Protein AF-A0A5E9AAN7-F1 (afdb_monomer_lite)

Sequence (70 aa):
PELTADEGTLTATGPNKSDWRDIEAARKAAKAIGALDIGQAAIAIGGRAVALEGIEGTAGLLDRMRDLRG

Secondary structure (DSSP, 8-state):
---SPPSS-SSS----HHHHHHHHHHHHHHHHHHTTTS-S-EEEETTEEEEE--TTHHHHHHHHHHHTT-

pLDDT: mean 93.53, std 9.02, range [47.06, 98.69]

Radius of gyration: 13.36 Å; chains: 1; bounding box: 34×24×38 Å

Structure (mmCIF, N/CA/C/O backbone):
data_AF-A0A5E9AAN7-F1
#
_entry.id   AF-A0A5E9AAN7-F1
#
loop_
_atom_site.group_PDB
_atom_site.id
_atom_site.type_symbol
_atom_site.label_atom_id
_atom_site.label_alt_id
_atom_site.label_comp_id
_atom_site.label_asym_id
_atom_site.label_entity_id
_atom_site.label_seq_id
_atom_site.pdbx_PDB_ins_code
_atom_site.Cartn_x
_atom_site.Cartn_y
_atom_site.Cartn_z
_atom_site.occupancy
_atom_site.B_iso_or_equiv
_atom_site.auth_seq_id
_atom_site.auth_comp_id
_atom_site.auth_asym_id
_atom_site.auth_atom_id
_atom_site.pdbx_PDB_model_num
ATOM 1 N N . PRO A 1 1 ? 12.339 0.382 -20.402 1.00 61.19 1 PRO A N 1
ATOM 2 C CA . PRO A 1 1 ? 12.322 -1.044 -19.984 1.00 61.19 1 PRO A CA 1
ATOM 3 C C . PRO A 1 1 ? 13.066 -1.305 -18.665 1.00 61.19 1 PRO A C 1
ATOM 5 O O . PRO A 1 1 ? 12.681 -2.212 -17.950 1.00 61.19 1 PRO A O 1
ATOM 8 N N . GLU A 1 2 ? 14.067 -0.490 -18.317 1.00 76.88 2 GLU A N 1
ATOM 9 C CA . GLU A 1 2 ? 14.924 -0.651 -17.122 1.00 76.88 2 GLU A CA 1
ATOM 10 C C . GLU A 1 2 ? 14.458 0.173 -15.895 1.00 76.88 2 GLU A C 1
ATOM 12 O O . GLU A 1 2 ? 15.270 0.602 -15.085 1.00 76.88 2 GLU A O 1
ATOM 17 N N . LEU A 1 3 ? 13.156 0.470 -15.773 1.00 87.69 3 LEU A N 1
ATOM 18 C CA . LEU A 1 3 ? 12.609 1.352 -14.716 1.00 87.69 3 LEU A CA 1
ATOM 19 C C . LEU A 1 3 ? 11.713 0.624 -13.701 1.00 87.69 3 LEU A C 1
ATOM 21 O O . LEU A 1 3 ? 11.069 1.263 -12.870 1.00 87.69 3 LEU A O 1
ATOM 25 N N . THR A 1 4 ? 11.628 -0.701 -13.782 1.00 91.19 4 THR A N 1
ATOM 26 C CA . THR A 1 4 ? 10.891 -1.525 -12.818 1.00 91.19 4 THR A CA 1
ATOM 27 C C . THR A 1 4 ? 11.824 -2.018 -11.724 1.00 91.19 4 THR A C 1
ATOM 29 O O . THR A 1 4 ? 13.005 -2.235 -11.972 1.00 91.19 4 THR A O 1
ATOM 32 N N . ALA A 1 5 ? 11.290 -2.219 -10.520 1.00 89.94 5 ALA A N 1
ATOM 33 C CA . ALA A 1 5 ? 12.040 -2.887 -9.465 1.00 89.94 5 ALA A CA 1
ATOM 34 C C . ALA A 1 5 ? 12.293 -4.356 -9.840 1.00 89.94 5 ALA A C 1
ATOM 36 O O . ALA A 1 5 ? 11.375 -5.037 -10.304 1.00 89.94 5 ALA A O 1
ATOM 37 N N . ASP A 1 6 ? 13.518 -4.824 -9.609 1.00 90.06 6 ASP A N 1
ATOM 38 C CA . ASP A 1 6 ? 13.875 -6.238 -9.709 1.00 90.06 6 ASP A CA 1
ATOM 39 C C . ASP A 1 6 ? 13.359 -7.031 -8.499 1.00 90.06 6 ASP A C 1
ATOM 41 O O . ASP A 1 6 ? 12.924 -6.475 -7.485 1.00 90.06 6 ASP A 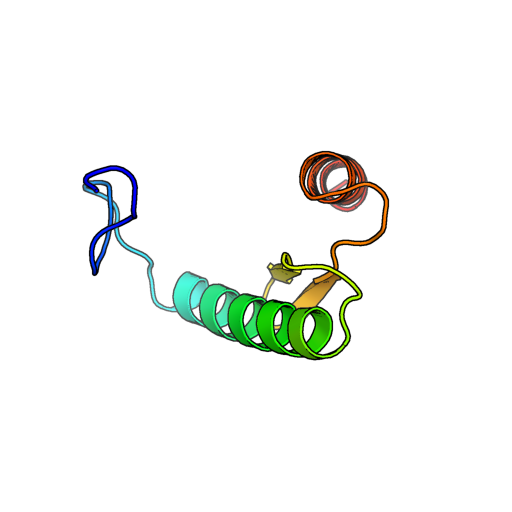O 1
ATOM 45 N N . GLU A 1 7 ? 13.416 -8.359 -8.595 1.00 91.75 7 GLU A N 1
ATOM 46 C CA . GLU A 1 7 ? 13.125 -9.225 -7.458 1.00 91.75 7 GLU A CA 1
ATOM 47 C C . GLU A 1 7 ? 14.158 -9.051 -6.333 1.00 91.75 7 GLU A C 1
ATOM 49 O O . GLU A 1 7 ? 15.363 -8.951 -6.560 1.00 91.75 7 GLU A O 1
ATOM 54 N N . GLY A 1 8 ? 13.676 -9.082 -5.089 1.00 92.69 8 GLY A N 1
ATOM 55 C CA . GLY A 1 8 ? 14.511 -8.978 -3.895 1.00 92.69 8 GLY A CA 1
ATOM 56 C C . GLY A 1 8 ? 14.585 -7.563 -3.321 1.00 92.69 8 GLY A C 1
ATOM 57 O O . GLY A 1 8 ? 13.658 -6.765 -3.438 1.00 92.69 8 GLY A O 1
ATOM 58 N N . THR A 1 9 ? 15.672 -7.283 -2.606 1.00 94.88 9 THR A N 1
ATOM 59 C CA . THR A 1 9 ? 15.871 -6.018 -1.893 1.00 94.88 9 THR A CA 1
ATOM 60 C C . THR A 1 9 ? 16.704 -5.063 -2.743 1.00 94.88 9 THR A C 1
ATOM 62 O O . THR A 1 9 ? 17.788 -5.423 -3.187 1.00 94.88 9 THR A O 1
ATOM 65 N N . LEU A 1 10 ? 16.259 -3.811 -2.889 1.00 92.00 10 LEU A N 1
ATOM 66 C CA . LEU A 1 10 ? 16.990 -2.777 -3.640 1.00 92.00 10 LEU A CA 1
ATOM 67 C C . LEU A 1 10 ? 18.228 -2.221 -2.897 1.00 92.00 10 LEU A C 1
ATOM 69 O O . LEU A 1 10 ? 19.019 -1.472 -3.460 1.00 92.00 10 LEU A O 1
ATOM 73 N N . THR A 1 11 ? 18.385 -2.544 -1.612 1.00 92.62 11 THR A N 1
ATOM 74 C CA . THR A 1 11 ? 19.453 -2.040 -0.733 1.00 92.62 11 THR A CA 1
ATOM 75 C C . THR A 1 11 ? 20.135 -3.194 0.001 1.00 92.62 11 THR A C 1
ATOM 77 O O . THR A 1 11 ? 19.657 -4.326 -0.025 1.00 92.62 11 THR A O 1
ATOM 80 N N . ALA A 1 12 ? 21.227 -2.906 0.716 1.00 95.19 12 ALA A N 1
ATOM 81 C CA . ALA A 1 12 ? 21.898 -3.894 1.562 1.00 95.19 12 ALA A CA 1
ATOM 82 C C . ALA A 1 12 ? 21.032 -4.392 2.741 1.00 95.19 12 ALA A C 1
ATOM 84 O O . ALA A 1 12 ? 21.298 -5.462 3.287 1.00 95.19 12 ALA A O 1
ATOM 85 N N . THR A 1 13 ? 20.004 -3.638 3.143 1.00 96.31 13 THR A N 1
ATOM 86 C CA . THR A 1 13 ? 19.153 -3.971 4.292 1.00 96.31 13 THR A CA 1
ATOM 87 C C . THR A 1 13 ? 17.886 -4.676 3.833 1.00 96.31 13 THR A C 1
ATOM 89 O O . THR A 1 13 ? 17.008 -4.054 3.240 1.00 96.31 13 THR A O 1
ATOM 92 N N . GLY A 1 14 ? 17.773 -5.968 4.144 1.00 96.44 14 GLY A N 1
ATOM 93 C CA . GLY A 1 14 ? 16.567 -6.754 3.891 1.00 96.44 14 GLY A CA 1
ATOM 94 C C . GLY A 1 14 ? 15.545 -6.711 5.040 1.00 96.44 14 GLY A C 1
ATOM 95 O O . GLY A 1 14 ? 15.915 -6.433 6.184 1.00 96.44 14 GLY A O 1
ATOM 96 N N . PRO A 1 15 ? 14.269 -7.030 4.759 1.00 97.06 15 PRO A N 1
ATOM 97 C CA . PRO A 1 15 ? 13.219 -7.122 5.771 1.00 97.06 15 PRO A CA 1
ATOM 98 C C . PRO A 1 15 ? 13.457 -8.265 6.769 1.00 97.06 15 PRO A C 1
ATOM 100 O O . PRO A 1 15 ? 13.810 -9.390 6.401 1.00 97.06 15 PRO A O 1
ATOM 103 N N . ASN A 1 16 ? 13.206 -7.989 8.048 1.00 96.94 16 ASN A N 1
ATOM 104 C CA . ASN A 1 16 ? 13.214 -8.978 9.125 1.00 96.94 16 ASN A CA 1
ATOM 105 C C . ASN A 1 16 ? 11.847 -9.695 9.257 1.00 96.94 16 ASN A C 1
ATOM 107 O O . ASN A 1 16 ? 10.885 -9.404 8.546 1.00 96.94 16 ASN A O 1
ATOM 111 N N . LYS A 1 17 ? 11.726 -10.643 10.202 1.00 95.50 17 LYS A N 1
ATOM 112 C CA . LYS A 1 17 ? 10.484 -11.420 10.411 1.00 95.50 17 LYS A CA 1
ATOM 113 C C . LYS A 1 17 ? 9.255 -10.565 10.754 1.00 95.50 17 LYS A C 1
ATOM 115 O O . LYS A 1 17 ? 8.152 -10.938 10.363 1.00 95.50 17 LYS A O 1
ATOM 120 N N . SER A 1 18 ? 9.408 -9.479 11.514 1.00 95.62 18 SER A N 1
ATOM 121 C CA . SER A 1 18 ? 8.298 -8.558 11.803 1.00 95.62 18 SER A CA 1
ATOM 122 C C . SER A 1 18 ? 7.912 -7.746 10.573 1.00 95.62 18 SER A C 1
ATOM 124 O O . SER A 1 18 ? 6.721 -7.656 10.288 1.00 95.62 18 SER A O 1
ATOM 126 N N . ASP A 1 19 ? 8.888 -7.260 9.804 1.00 97.69 19 ASP A N 1
ATOM 127 C CA . ASP A 1 19 ? 8.635 -6.487 8.583 1.00 97.69 19 ASP A CA 1
ATOM 128 C C . ASP A 1 19 ? 7.829 -7.317 7.579 1.00 97.69 19 ASP A C 1
ATOM 130 O O . ASP A 1 19 ? 6.862 -6.830 7.004 1.00 97.69 19 ASP A O 1
ATOM 134 N N . TRP A 1 20 ? 8.146 -8.609 7.434 1.00 97.94 20 TRP A N 1
ATOM 135 C CA . TRP A 1 20 ? 7.398 -9.518 6.559 1.00 97.94 20 TRP A CA 1
ATOM 136 C C . TRP A 1 20 ? 5.912 -9.640 6.915 1.00 97.94 20 TRP A C 1
ATOM 138 O O . TRP A 1 20 ? 5.082 -9.801 6.018 1.00 97.94 20 TRP A O 1
ATOM 148 N N . ARG A 1 21 ? 5.549 -9.536 8.201 1.00 98.00 21 ARG A N 1
ATOM 149 C CA . ARG A 1 21 ? 4.136 -9.547 8.621 1.00 98.00 21 ARG A CA 1
ATOM 150 C C . ARG A 1 21 ? 3.407 -8.298 8.138 1.00 98.00 21 ARG A C 1
ATOM 152 O O . ARG A 1 21 ? 2.260 -8.401 7.708 1.00 98.00 21 ARG A O 1
ATOM 159 N N . ASP A 1 22 ? 4.064 -7.145 8.209 1.00 98.44 22 ASP A N 1
ATOM 160 C CA . ASP A 1 22 ? 3.508 -5.877 7.738 1.00 98.44 22 ASP A CA 1
ATOM 161 C C . ASP A 1 22 ? 3.468 -5.817 6.208 1.00 98.44 22 ASP A C 1
ATOM 163 O O . ASP A 1 22 ? 2.434 -5.457 5.645 1.00 98.44 22 ASP A O 1
ATOM 167 N N . ILE A 1 23 ? 4.528 -6.268 5.530 1.00 98.06 23 ILE A N 1
ATOM 168 C CA . ILE A 1 23 ? 4.593 -6.372 4.065 1.00 98.06 23 ILE A CA 1
ATOM 169 C C . ILE A 1 23 ? 3.426 -7.206 3.537 1.00 98.06 23 ILE A C 1
ATOM 171 O O . ILE A 1 23 ? 2.708 -6.758 2.646 1.00 98.06 23 ILE A O 1
ATOM 175 N N . GLU A 1 24 ? 3.193 -8.397 4.093 1.00 98.44 24 GLU A N 1
ATOM 176 C CA . GLU A 1 24 ? 2.130 -9.274 3.599 1.00 98.44 24 GLU A CA 1
ATOM 177 C C . GLU A 1 24 ? 0.733 -8.686 3.850 1.00 98.44 24 GLU A C 1
ATOM 179 O O . GLU A 1 24 ? -0.130 -8.729 2.967 1.00 98.44 24 GLU A O 1
ATOM 184 N N . ALA A 1 25 ? 0.513 -8.071 5.016 1.00 98.56 25 ALA A N 1
ATOM 185 C CA . ALA A 1 25 ? -0.750 -7.413 5.337 1.00 98.56 25 ALA A CA 1
ATOM 186 C C . ALA A 1 25 ? -1.030 -6.213 4.413 1.00 98.56 25 ALA A C 1
ATOM 188 O O . ALA A 1 25 ? -2.125 -6.114 3.852 1.00 98.56 25 ALA A O 1
ATOM 189 N N . ALA A 1 26 ? -0.042 -5.335 4.212 1.00 98.50 26 ALA A N 1
ATOM 190 C CA . ALA A 1 26 ? -0.154 -4.180 3.325 1.00 98.50 26 ALA A CA 1
ATOM 191 C C . ALA A 1 26 ? -0.356 -4.612 1.869 1.00 98.50 26 ALA A C 1
ATOM 193 O O . ALA A 1 26 ? -1.268 -4.127 1.204 1.00 98.50 26 ALA A O 1
ATOM 194 N N . ARG A 1 27 ? 0.422 -5.589 1.385 1.00 98.44 27 ARG A N 1
ATOM 195 C CA . ARG A 1 27 ? 0.309 -6.128 0.022 1.00 98.44 27 ARG A CA 1
ATOM 196 C C . ARG A 1 27 ? -1.075 -6.715 -0.241 1.00 98.44 27 ARG A C 1
ATOM 198 O O . ARG A 1 27 ? -1.642 -6.495 -1.312 1.00 98.44 27 ARG A O 1
ATOM 205 N N . LYS A 1 28 ? -1.625 -7.474 0.713 1.00 98.69 28 LYS A N 1
ATOM 206 C CA . LYS A 1 28 ? -2.980 -8.028 0.603 1.00 98.69 28 LYS A CA 1
ATOM 207 C C . LYS A 1 28 ? -4.026 -6.915 0.522 1.00 98.69 28 LYS A C 1
ATOM 209 O O . LYS A 1 28 ? -4.902 -6.984 -0.336 1.00 98.69 28 LYS A O 1
ATOM 214 N N . ALA A 1 29 ? -3.924 -5.905 1.384 1.00 98.50 29 ALA A N 1
ATOM 215 C CA . ALA A 1 29 ? -4.853 -4.781 1.407 1.00 98.50 29 ALA A CA 1
ATOM 216 C C . ALA A 1 29 ? -4.784 -3.943 0.121 1.00 98.50 29 ALA A C 1
ATOM 218 O O . ALA A 1 29 ? -5.818 -3.730 -0.504 1.00 98.50 29 ALA A O 1
ATOM 219 N N . ALA A 1 30 ? -3.581 -3.563 -0.319 1.00 98.50 30 ALA A N 1
ATOM 220 C CA . ALA A 1 30 ? -3.344 -2.810 -1.551 1.00 98.50 30 ALA A CA 1
ATOM 221 C C . ALA A 1 30 ? -3.933 -3.520 -2.782 1.00 98.50 30 ALA A C 1
ATOM 223 O O . ALA A 1 30 ? -4.649 -2.910 -3.571 1.00 98.50 30 ALA A O 1
ATOM 224 N N . LYS A 1 31 ? -3.724 -4.840 -2.913 1.00 98.50 31 LYS A N 1
ATOM 225 C CA . LYS A 1 31 ? -4.343 -5.624 -3.996 1.00 98.50 31 LYS A CA 1
ATOM 226 C C . LYS A 1 31 ? -5.871 -5.648 -3.913 1.00 98.50 31 LYS A C 1
ATOM 228 O O . LYS A 1 31 ? -6.525 -5.613 -4.949 1.00 98.50 31 LYS A O 1
ATOM 233 N N . ALA A 1 32 ? -6.435 -5.733 -2.708 1.00 98.31 32 ALA A N 1
ATOM 234 C CA . ALA A 1 32 ? -7.882 -5.770 -2.520 1.00 98.31 32 ALA A CA 1
ATOM 235 C C . ALA A 1 32 ? -8.546 -4.442 -2.911 1.00 98.31 32 ALA A C 1
ATOM 237 O O . ALA A 1 32 ? -9.549 -4.467 -3.615 1.00 98.31 32 ALA A O 1
ATOM 238 N N . ILE A 1 33 ? -7.981 -3.298 -2.508 1.00 97.62 33 ILE A N 1
ATOM 239 C CA . ILE A 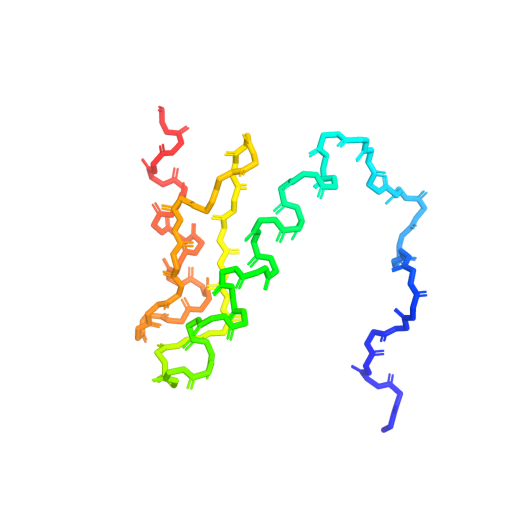1 33 ? -8.517 -1.983 -2.898 1.00 97.62 33 ILE A CA 1
ATOM 240 C C . ILE A 1 33 ? -8.263 -1.658 -4.375 1.00 97.62 33 ILE A C 1
ATOM 242 O O . ILE A 1 33 ? -9.125 -1.061 -5.014 1.00 97.62 33 ILE A O 1
ATOM 246 N N . GLY A 1 34 ? -7.139 -2.114 -4.938 1.00 97.50 34 GLY A N 1
ATOM 247 C CA . GLY A 1 34 ? -6.828 -1.932 -6.357 1.00 97.50 34 GLY A CA 1
ATOM 248 C C . GLY A 1 34 ? -7.762 -2.722 -7.264 1.00 97.50 34 GLY A C 1
ATOM 249 O O . GLY A 1 34 ? -8.167 -2.230 -8.309 1.00 97.50 34 GLY A O 1
ATOM 250 N N . ALA A 1 35 ? -8.197 -3.911 -6.835 1.00 98.25 35 ALA A N 1
ATOM 251 C CA . ALA A 1 35 ? -9.221 -4.678 -7.546 1.00 98.25 35 ALA A CA 1
ATOM 252 C C . ALA A 1 35 ? -10.594 -3.979 -7.583 1.00 98.25 35 ALA A C 1
ATOM 254 O O . ALA A 1 35 ? -11.436 -4.338 -8.402 1.00 98.25 35 ALA A O 1
ATOM 255 N N . LEU A 1 36 ? -10.821 -3.009 -6.694 1.00 96.81 36 LEU A N 1
ATOM 256 C CA . LEU A 1 36 ? -12.042 -2.209 -6.613 1.00 96.81 36 LEU A CA 1
ATOM 257 C C . LEU A 1 36 ? -11.891 -0.819 -7.248 1.00 96.81 36 LEU A C 1
ATOM 259 O O . LEU A 1 36 ? -12.830 -0.034 -7.166 1.00 96.81 36 LEU A O 1
ATOM 263 N N . ASP A 1 37 ? -10.730 -0.511 -7.837 1.00 95.50 37 ASP A N 1
ATOM 264 C CA .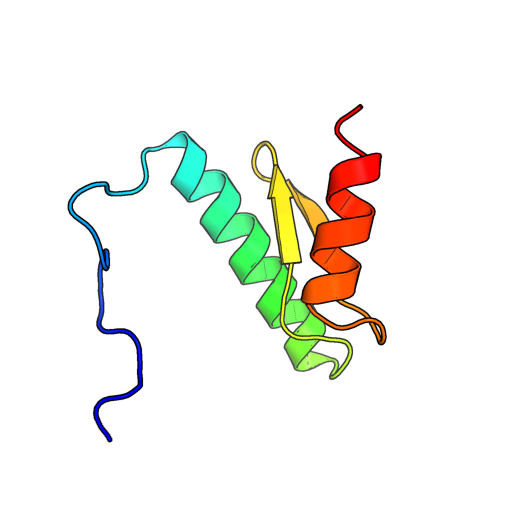 ASP A 1 37 ? -10.395 0.812 -8.387 1.00 95.50 37 ASP A CA 1
ATOM 265 C C . ASP A 1 37 ? -10.511 1.958 -7.354 1.00 95.50 37 ASP A C 1
ATOM 267 O O . ASP A 1 37 ? -10.822 3.100 -7.677 1.00 95.50 37 ASP A O 1
ATOM 271 N N . ILE A 1 38 ? -10.284 1.645 -6.070 1.00 94.94 38 ILE A N 1
ATOM 272 C CA . ILE A 1 38 ? -10.325 2.627 -4.970 1.00 94.94 38 ILE A CA 1
ATOM 273 C C . ILE A 1 38 ? -8.973 3.333 -4.809 1.00 94.94 38 ILE A C 1
ATOM 275 O O . ILE A 1 38 ? -8.917 4.522 -4.503 1.00 94.94 38 ILE A O 1
ATOM 279 N N . GLY A 1 39 ? -7.884 2.585 -4.972 1.00 96.19 39 GLY A N 1
ATOM 280 C CA . GLY A 1 39 ? -6.516 3.027 -4.720 1.00 96.19 39 GLY A CA 1
ATOM 281 C C . GLY A 1 39 ? -5.544 1.860 -4.868 1.00 96.19 39 GLY A C 1
ATOM 282 O O . GLY A 1 39 ? -5.958 0.730 -5.117 1.00 96.19 39 GLY A O 1
ATOM 283 N N . GLN A 1 40 ? -4.248 2.107 -4.713 1.00 97.25 40 GLN A N 1
ATOM 284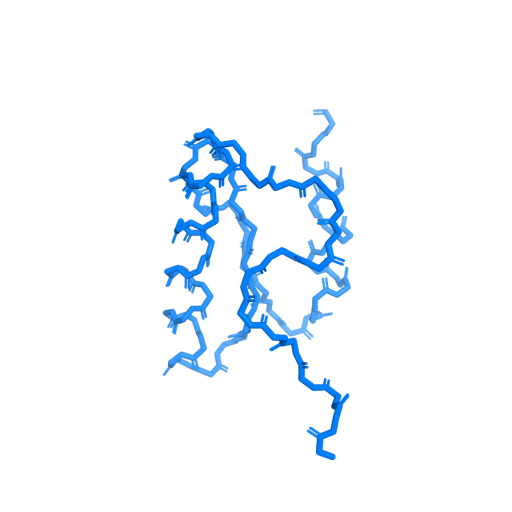 C CA . GLN A 1 40 ? -3.192 1.132 -5.022 1.00 97.25 40 GLN A CA 1
ATOM 285 C C . GLN A 1 40 ? -2.159 0.963 -3.899 1.00 97.25 40 GLN A C 1
ATOM 287 O O . GLN A 1 40 ? -1.326 0.057 -3.968 1.00 97.25 40 GLN A O 1
ATOM 292 N N . ALA A 1 41 ? -2.233 1.767 -2.837 1.00 98.12 41 ALA A N 1
ATOM 293 C CA . ALA A 1 41 ? -1.345 1.694 -1.682 1.00 98.12 41 ALA A CA 1
ATOM 294 C C . ALA A 1 41 ? -2.082 1.435 -0.356 1.00 98.12 41 ALA A C 1
ATOM 296 O O . ALA A 1 41 ? -3.242 1.792 -0.149 1.00 98.12 41 ALA A O 1
ATOM 297 N N . ALA A 1 42 ? -1.375 0.808 0.583 1.00 98.31 42 ALA A N 1
ATOM 298 C CA . ALA A 1 42 ? -1.847 0.554 1.939 1.00 98.31 42 ALA A CA 1
ATOM 299 C C . ALA A 1 42 ? -0.678 0.601 2.927 1.00 98.31 42 ALA A C 1
ATOM 301 O O . ALA A 1 42 ? 0.453 0.261 2.579 1.00 98.31 42 ALA A O 1
ATOM 302 N N . ILE A 1 43 ? -0.961 0.975 4.174 1.00 97.69 43 ILE A N 1
ATOM 303 C CA . ILE A 1 43 ? 0.008 0.989 5.276 1.00 97.69 43 ILE A CA 1
ATOM 304 C C . ILE A 1 43 ? -0.425 -0.041 6.314 1.00 97.69 43 ILE A C 1
ATOM 306 O O . ILE A 1 43 ? -1.594 -0.079 6.705 1.00 97.69 43 ILE A O 1
ATOM 310 N N . ALA A 1 44 ? 0.517 -0.867 6.772 1.00 97.50 44 ALA A N 1
ATOM 311 C CA . ALA A 1 44 ? 0.293 -1.861 7.814 1.00 97.50 44 ALA A CA 1
ATOM 312 C C . ALA A 1 44 ? 1.257 -1.691 8.992 1.00 97.50 44 ALA A C 1
ATOM 314 O O . ALA A 1 44 ? 2.394 -1.257 8.816 1.00 97.50 44 ALA A O 1
ATOM 315 N N . ILE A 1 45 ? 0.771 -2.008 10.194 1.00 95.75 45 ILE A N 1
ATOM 316 C CA . ILE A 1 45 ? 1.531 -1.975 11.448 1.00 95.75 45 ILE A CA 1
ATOM 317 C C . ILE A 1 45 ? 1.105 -3.171 12.308 1.00 95.75 45 ILE A C 1
ATOM 319 O O . ILE A 1 45 ? -0.087 -3.393 12.539 1.00 95.75 45 ILE A O 1
ATOM 323 N N . GLY A 1 46 ? 2.065 -3.946 12.815 1.00 95.38 46 GLY A N 1
ATOM 324 C CA . GLY A 1 46 ? 1.780 -5.084 13.697 1.00 95.38 46 GLY A CA 1
ATOM 325 C C . GLY A 1 46 ? 0.989 -6.214 13.020 1.00 95.38 46 GLY A C 1
ATOM 326 O O . GLY A 1 46 ? 0.228 -6.932 13.678 1.00 95.38 46 GLY A O 1
ATOM 327 N N . GLY A 1 47 ? 1.150 -6.369 11.707 1.00 96.44 47 GLY A N 1
ATOM 328 C CA . GLY A 1 47 ? 0.482 -7.338 10.844 1.00 96.44 47 GLY A CA 1
ATOM 329 C C . GLY A 1 47 ? -0.949 -6.961 10.455 1.00 96.44 47 GLY A C 1
ATOM 330 O O . GLY A 1 47 ? -1.721 -7.846 10.089 1.00 96.44 47 GLY A O 1
ATOM 331 N N . ARG A 1 48 ? -1.342 -5.688 10.580 1.00 96.62 48 ARG A N 1
ATOM 332 C CA . ARG A 1 48 ? -2.695 -5.204 10.260 1.00 96.62 48 ARG A CA 1
ATOM 333 C C . ARG A 1 48 ? -2.623 -3.988 9.353 1.00 96.62 48 ARG A C 1
ATOM 335 O O . ARG A 1 48 ? -1.864 -3.075 9.648 1.00 96.62 48 ARG A O 1
ATOM 342 N N . ALA A 1 49 ? -3.434 -3.956 8.299 1.00 97.19 49 ALA A N 1
ATOM 343 C CA . ALA A 1 49 ? -3.630 -2.739 7.517 1.00 97.19 49 ALA A CA 1
ATOM 344 C C . ALA A 1 49 ? -4.335 -1.685 8.386 1.00 97.19 49 ALA A C 1
ATOM 346 O O . ALA A 1 49 ? -5.383 -1.967 8.966 1.00 97.19 49 ALA A O 1
ATOM 347 N N . VAL A 1 50 ? -3.736 -0.502 8.499 1.00 96.75 50 VAL A N 1
ATOM 348 C CA . VAL A 1 50 ? -4.219 0.608 9.339 1.00 96.75 50 VAL A CA 1
ATOM 349 C C . VAL A 1 50 ? -4.667 1.813 8.518 1.00 96.75 50 VAL A C 1
ATOM 351 O O . VAL A 1 50 ? -5.444 2.626 9.007 1.00 96.75 50 VAL A O 1
ATOM 354 N N . ALA A 1 51 ? -4.210 1.922 7.269 1.00 96.56 51 ALA A N 1
ATOM 355 C CA . ALA A 1 51 ? -4.660 2.945 6.339 1.00 96.56 51 ALA A CA 1
ATOM 356 C C . ALA A 1 51 ? -4.593 2.444 4.895 1.00 96.56 51 ALA A C 1
ATOM 358 O O . ALA A 1 51 ? -3.769 1.592 4.552 1.00 96.56 51 ALA A O 1
ATOM 359 N N . LEU A 1 52 ? -5.476 2.991 4.066 1.00 97.38 52 LEU A N 1
ATOM 360 C CA . LEU A 1 52 ? -5.639 2.687 2.648 1.00 97.38 52 LEU A CA 1
ATOM 361 C C . LEU A 1 52 ? -5.559 4.004 1.874 1.00 97.38 52 LEU A C 1
ATOM 363 O O . LEU A 1 52 ? -6.008 5.035 2.385 1.00 97.38 52 LEU A O 1
ATOM 367 N N . GLU A 1 53 ? -4.969 3.968 0.685 1.00 97.81 53 GLU A N 1
ATOM 368 C CA . GLU A 1 53 ? -4.963 5.103 -0.237 1.00 97.81 53 GLU A CA 1
ATOM 369 C C . GLU A 1 53 ? -6.382 5.390 -0.726 1.00 97.81 53 GLU A C 1
ATOM 371 O O . GLU A 1 53 ? -7.110 4.472 -1.107 1.00 97.81 53 GLU A O 1
ATOM 376 N N . GLY A 1 54 ? -6.756 6.666 -0.702 1.00 92.56 54 GLY A N 1
ATOM 377 C CA . GLY A 1 54 ? -7.950 7.184 -1.353 1.00 92.56 54 GLY A CA 1
ATOM 378 C C . GLY A 1 54 ? -7.594 8.207 -2.431 1.00 92.56 54 GLY A C 1
ATOM 379 O O . GLY A 1 54 ? -6.507 8.192 -3.010 1.00 92.56 54 GLY A O 1
ATOM 380 N N . ILE A 1 55 ? -8.516 9.136 -2.684 1.00 94.00 55 ILE A N 1
ATOM 381 C CA . ILE A 1 55 ? -8.376 10.157 -3.732 1.00 94.00 55 ILE A CA 1
ATOM 382 C C . ILE A 1 55 ? -7.223 11.141 -3.486 1.00 94.00 55 ILE A C 1
ATOM 384 O O . ILE A 1 55 ? -6.749 11.787 -4.416 1.00 94.00 55 ILE A O 1
ATOM 388 N N . GLU A 1 56 ? -6.751 11.254 -2.245 1.00 94.06 56 GLU A N 1
ATOM 389 C CA . GLU A 1 56 ? -5.609 12.090 -1.879 1.00 94.06 56 GLU A CA 1
ATOM 390 C C . GLU A 1 56 ? -4.272 11.580 -2.448 1.00 94.06 56 GLU A C 1
ATOM 392 O O . GLU A 1 56 ? -3.272 12.302 -2.436 1.00 94.06 56 GLU A O 1
ATOM 397 N N . GLY A 1 57 ? -4.253 10.337 -2.939 1.00 96.19 57 GLY A N 1
ATOM 398 C CA . GLY A 1 57 ? -3.066 9.664 -3.443 1.00 96.19 57 GLY A CA 1
ATOM 399 C C . GLY A 1 57 ? -2.070 9.276 -2.346 1.00 96.19 57 GLY A C 1
ATOM 400 O O . GLY A 1 57 ? -2.231 9.560 -1.157 1.00 96.19 57 GLY A O 1
ATOM 401 N N . THR A 1 58 ? -0.988 8.618 -2.756 1.00 96.56 58 THR A N 1
ATOM 402 C CA . THR A 1 58 ? 0.008 8.053 -1.832 1.00 96.56 58 THR A CA 1
ATOM 403 C C . THR A 1 58 ? 0.661 9.111 -0.929 1.00 96.56 58 THR A C 1
ATOM 405 O O . THR A 1 58 ? 0.920 8.836 0.242 1.00 96.56 58 THR A O 1
ATOM 408 N N . ALA A 1 59 ? 0.888 10.334 -1.424 1.00 96.81 59 ALA A N 1
ATOM 409 C CA . ALA A 1 59 ? 1.440 11.423 -0.614 1.00 96.81 59 ALA A CA 1
ATOM 410 C C . ALA A 1 59 ? 0.486 1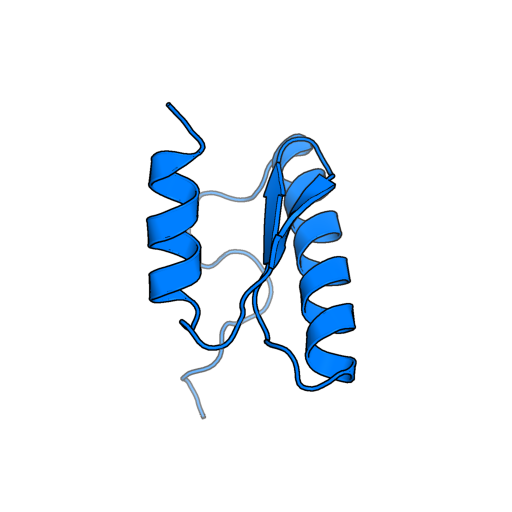1.832 0.524 1.00 96.81 59 ALA A C 1
ATOM 412 O O . ALA A 1 59 ? 0.898 11.865 1.681 1.00 96.81 59 ALA A O 1
ATOM 413 N N . GLY A 1 60 ? -0.803 12.037 0.224 1.00 96.50 60 GLY A N 1
ATOM 414 C CA . GLY A 1 60 ? -1.803 12.370 1.241 1.00 96.50 60 GLY A CA 1
ATOM 415 C C . GLY A 1 60 ? -2.046 11.235 2.243 1.00 96.50 60 GLY A C 1
ATOM 416 O O . GLY A 1 60 ? -2.245 11.491 3.432 1.00 96.50 60 GLY A O 1
ATOM 417 N N . LEU A 1 61 ? -1.958 9.976 1.795 1.00 96.75 61 LEU A N 1
ATOM 418 C CA . LEU A 1 61 ? -1.973 8.807 2.679 1.00 96.75 61 LEU A CA 1
ATOM 419 C C . LEU A 1 61 ? -0.819 8.858 3.694 1.00 96.75 61 LEU A C 1
ATOM 421 O O . LEU A 1 61 ? -1.034 8.634 4.888 1.00 96.75 61 LEU A O 1
ATOM 425 N N . LEU A 1 62 ? 0.401 9.138 3.226 1.00 95.94 62 LEU A N 1
ATOM 426 C CA . LEU A 1 62 ? 1.581 9.235 4.086 1.00 95.94 62 LEU A CA 1
ATOM 427 C C . LEU A 1 62 ? 1.465 10.406 5.063 1.00 95.94 62 LEU A C 1
ATOM 429 O O . LEU A 1 62 ? 1.742 10.219 6.248 1.00 95.94 62 LEU A O 1
ATOM 433 N N . ASP A 1 63 ? 1.007 11.569 4.600 1.00 95.50 63 ASP A N 1
ATOM 434 C CA . ASP A 1 63 ? 0.818 12.747 5.448 1.00 95.50 63 ASP A CA 1
ATOM 435 C C . ASP A 1 63 ? -0.208 12.485 6.559 1.00 95.50 63 ASP A C 1
ATOM 437 O O . ASP A 1 63 ? 0.118 12.674 7.731 1.00 95.50 63 ASP A O 1
ATOM 441 N N . ARG A 1 64 ? -1.382 11.909 6.249 1.00 93.50 64 ARG A N 1
ATOM 442 C CA . ARG A 1 64 ? -2.357 11.499 7.285 1.00 93.50 64 ARG A CA 1
ATOM 443 C C . ARG A 1 6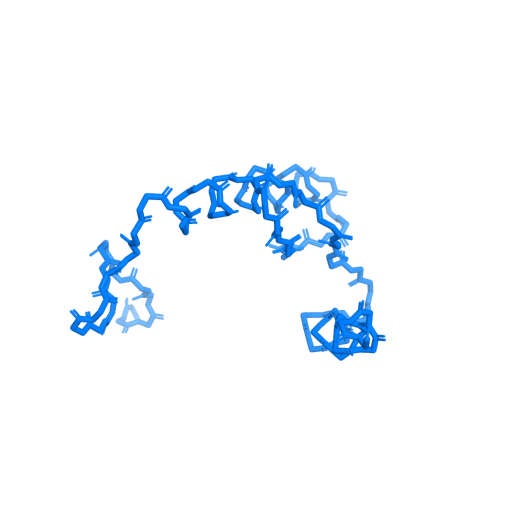4 ? -1.769 10.526 8.301 1.00 93.50 64 ARG A C 1
ATOM 445 O O . ARG A 1 64 ? -2.111 10.581 9.479 1.00 93.50 64 ARG A O 1
ATOM 452 N N . MET A 1 65 ? -0.933 9.586 7.859 1.00 93.25 65 MET A N 1
ATOM 453 C CA . MET A 1 65 ? -0.361 8.588 8.765 1.00 93.25 65 MET A CA 1
ATOM 454 C C . MET A 1 65 ? 0.694 9.157 9.706 1.00 93.25 65 MET A C 1
ATOM 456 O O . MET A 1 65 ? 0.892 8.593 10.785 1.00 93.25 65 MET A O 1
ATOM 460 N N . ARG A 1 66 ? 1.356 10.258 9.336 1.00 90.75 66 ARG A N 1
ATOM 461 C CA . ARG A 1 66 ? 2.271 10.960 10.244 1.00 90.75 66 ARG A CA 1
ATOM 462 C C . ARG A 1 66 ? 1.526 11.487 11.465 1.00 90.75 66 ARG A C 1
ATOM 464 O O . ARG A 1 66 ? 2.009 11.297 12.577 1.00 90.75 66 ARG A O 1
ATOM 471 N N . ASP A 1 67 ? 0.333 12.035 11.266 1.00 84.69 67 ASP A N 1
ATOM 472 C CA . ASP A 1 67 ? -0.483 12.610 12.342 1.00 84.69 67 ASP A CA 1
ATOM 473 C C . ASP A 1 67 ? -1.073 11.546 13.287 1.00 84.69 67 ASP A C 1
ATOM 475 O O . ASP A 1 67 ? -1.409 11.837 14.432 1.00 84.69 67 ASP A O 1
ATOM 479 N N . LEU A 1 68 ? -1.169 10.292 12.835 1.00 76.31 68 LEU A N 1
ATOM 480 C CA . LEU A 1 68 ? -1.708 9.166 13.610 1.00 76.31 68 LEU A CA 1
ATOM 481 C C . LEU A 1 68 ? -0.656 8.434 14.460 1.00 76.31 68 LEU A C 1
ATOM 483 O O . LEU A 1 68 ? -1.017 7.577 15.265 1.00 76.31 68 LEU A O 1
ATOM 487 N N . ARG A 1 69 ? 0.636 8.740 14.281 1.00 60.91 69 ARG A N 1
ATOM 488 C CA . ARG A 1 69 ? 1.751 8.184 15.073 1.00 60.91 69 ARG A CA 1
ATOM 489 C C . ARG A 1 69 ? 2.249 9.144 16.170 1.00 60.91 69 ARG A C 1
ATOM 491 O O . ARG A 1 69 ? 3.414 9.052 16.561 1.00 60.91 69 ARG A O 1
ATOM 498 N N . GLY A 1 70 ? 1.381 10.046 16.634 1.00 47.06 70 GLY A N 1
ATOM 499 C CA . GLY A 1 70 ? 1.606 10.894 17.813 1.00 47.06 70 GLY A CA 1
ATOM 500 C C . GLY A 1 70 ? 1.550 10.127 19.128 1.00 47.06 70 GLY A C 1
ATOM 501 O O . GLY A 1 70 ? 0.739 9.179 19.225 1.00 47.06 70 GLY A O 1
#

Foldseek 3Di:
DPPDDDPADPDPDHDDPQRVLFVVQFCVQQVVCVVVVAARGFGGDRNHTPDDDGPVHPVVRVVVVVVVVD